Protein AF-A0A538U1K6-F1 (afdb_monomer)

pLDDT: mean 95.08, std 4.19, range [71.0, 98.44]

Sequence (68 aa):
MKLRVGTSGYSYKEWIGSFYPEKLPASRMLRFYGERFGTVEINNTFYRMPTIPLLERWAGEVPPGFRF

Nearest PDB structures (foldseek):
  1vpq-assembly1_A  TM=7.934E-01  e=6.285E-03  Thermotoga maritima MSB8
  1vpy-assembly1_A  TM=8.935E-01  e=1.876E-01  Enterococcus faecalis V583
  3npm-assembly1_A  TM=4.339E-01  e=6.396E+00  Escherichia coli K-12

Mean predicted aligned error: 2.72 Å

Foldseek 3Di:
DDDWDEEADFQDPVCDPPQNDVPDDSLLRLLSRLVPTQEYHYPVCVVPNDDPVVVVSSVVSHDPNRYD

Solvent-accessible surface area (backbone atoms only — not comparable to full-atom values): 4329 Å² total; per-residue (Å²): 137,87,88,74,57,64,44,86,50,76,92,56,75,86,37,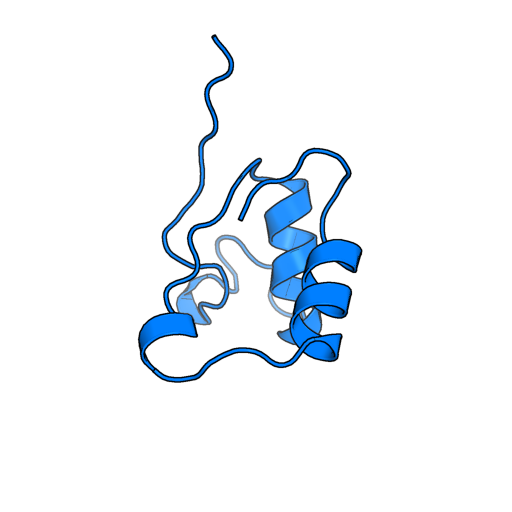48,68,79,76,39,60,79,85,59,54,78,94,47,43,62,33,63,45,35,76,75,31,49,31,36,44,76,70,60,57,83,81,45,78,75,52,70,71,56,53,53,48,55,60,71,43,37,53,92,86,54,46,108

Radius of gyration: 12.32 Å; Cα contacts (8 Å, |Δi|>4): 63; chains: 1; bounding box: 36×22×30 Å

InterPro domains:
  IPR002763 Protein of unknown function DUF72 [PF01904] (20-68)
  IPR002763 Protein of unknown function DUF72 [PTHR30348] (2-68)
  IPR036520 UPF0759 superfamily [G3DSA:3.20.20.410] (1-68)
  IPR036520 UPF0759 superfamily [SSF117396] (1-68)

Structure (mmCIF, N/CA/C/O backbone):
data_AF-A0A538U1K6-F1
#
_entry.id   AF-A0A538U1K6-F1
#
loop_
_atom_site.group_PDB
_atom_site.id
_atom_site.type_symbol
_atom_site.label_atom_id
_atom_site.label_alt_id
_atom_site.label_comp_id
_atom_site.label_asym_id
_atom_site.label_entity_id
_atom_site.label_seq_id
_atom_site.pdbx_PDB_ins_code
_atom_site.Cartn_x
_atom_site.Cartn_y
_at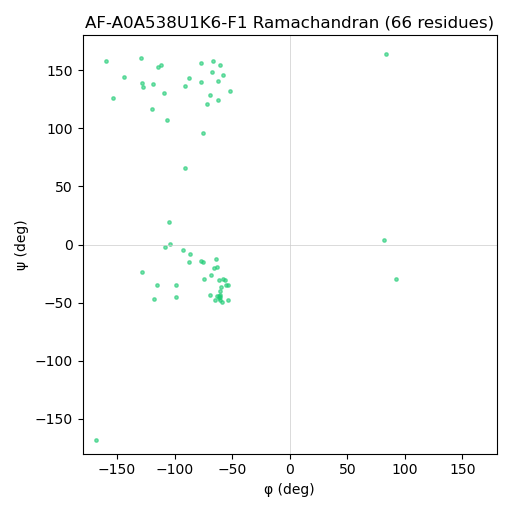om_site.Cartn_z
_atom_site.occupancy
_atom_site.B_iso_or_equiv
_atom_site.auth_seq_id
_atom_site.auth_comp_id
_atom_site.auth_asym_id
_atom_site.auth_atom_id
_atom_site.pdbx_PDB_model_num
ATOM 1 N N . MET A 1 1 ? -24.390 1.280 0.045 1.00 71.00 1 MET A N 1
ATOM 2 C CA . MET A 1 1 ? -23.230 1.972 -0.565 1.00 71.00 1 MET A CA 1
ATOM 3 C C . MET A 1 1 ? -21.998 1.691 0.290 1.00 71.00 1 MET A C 1
ATOM 5 O O . MET A 1 1 ? -22.123 1.784 1.503 1.00 71.00 1 MET A O 1
ATOM 9 N N . LYS A 1 2 ? -20.856 1.281 -0.285 1.00 86.31 2 LYS A N 1
ATOM 10 C CA . LYS A 1 2 ? -19.633 0.969 0.484 1.00 86.31 2 LYS A CA 1
ATOM 11 C C . LYS A 1 2 ? -18.603 2.081 0.278 1.00 86.31 2 LYS A C 1
ATOM 13 O O . LYS A 1 2 ? -18.041 2.183 -0.807 1.00 86.31 2 LYS A O 1
ATOM 18 N N . LEU A 1 3 ? -18.391 2.908 1.301 1.00 93.19 3 LEU A N 1
ATOM 19 C CA . LEU A 1 3 ? -17.380 3.966 1.294 1.00 93.19 3 LEU A CA 1
ATOM 20 C C . LEU A 1 3 ? -15.988 3.356 1.514 1.00 93.19 3 LEU A C 1
ATOM 22 O O . LEU A 1 3 ? -15.832 2.441 2.325 1.00 93.19 3 LEU A O 1
ATOM 26 N N . ARG A 1 4 ? -14.982 3.857 0.795 1.00 94.94 4 ARG A N 1
ATOM 27 C CA . ARG A 1 4 ? -13.572 3.503 0.993 1.00 94.94 4 ARG A CA 1
ATOM 28 C C . ARG A 1 4 ? -12.769 4.778 1.151 1.00 94.94 4 ARG A C 1
ATOM 30 O O . ARG A 1 4 ? -12.974 5.724 0.401 1.00 94.94 4 ARG A O 1
ATOM 37 N N . VAL A 1 5 ? -11.870 4.774 2.125 1.00 96.19 5 VAL A N 1
ATOM 38 C CA . VAL A 1 5 ? -10.959 5.880 2.408 1.00 96.19 5 VAL A CA 1
ATOM 39 C C . VAL A 1 5 ? -9.535 5.367 2.243 1.00 96.19 5 VAL A C 1
ATOM 41 O O . VAL A 1 5 ? -9.231 4.234 2.633 1.00 96.19 5 VAL A O 1
ATOM 44 N N . GLY A 1 6 ? -8.708 6.197 1.623 1.00 97.31 6 GLY A N 1
ATOM 45 C CA . GLY A 1 6 ? -7.325 5.924 1.269 1.00 97.31 6 GLY A CA 1
ATOM 46 C C . GLY A 1 6 ? -6.629 7.209 0.836 1.00 97.31 6 GLY A C 1
ATOM 47 O O . GLY A 1 6 ? -7.161 8.304 1.017 1.00 97.31 6 GLY A O 1
ATOM 48 N N . THR A 1 7 ? -5.445 7.068 0.257 1.00 97.75 7 THR A N 1
ATOM 49 C CA . THR A 1 7 ? -4.564 8.171 -0.144 1.00 97.75 7 THR A CA 1
ATOM 50 C C . THR A 1 7 ? -4.120 8.009 -1.594 1.00 97.75 7 THR A C 1
ATOM 52 O O . THR A 1 7 ? -4.149 6.904 -2.144 1.00 97.75 7 THR A O 1
ATOM 55 N N . SER A 1 8 ? -3.669 9.105 -2.205 1.00 96.62 8 SER A N 1
ATOM 56 C CA . SER A 1 8 ? -2.946 9.070 -3.478 1.00 96.62 8 SER A CA 1
ATOM 57 C C . SER A 1 8 ? -1.526 8.583 -3.224 1.00 96.62 8 SER A C 1
ATOM 59 O O . SER A 1 8 ? -0.672 9.353 -2.804 1.00 96.62 8 SER A O 1
ATOM 61 N N . GLY A 1 9 ? -1.291 7.288 -3.422 1.00 95.88 9 GLY A N 1
ATOM 62 C CA . GLY A 1 9 ? -0.028 6.623 -3.123 1.00 95.88 9 GLY A CA 1
ATOM 63 C C . GLY A 1 9 ? 0.134 6.195 -1.661 1.00 95.88 9 GLY A C 1
ATOM 64 O O . GLY A 1 9 ? -0.575 6.639 -0.760 1.00 95.88 9 GLY A O 1
ATOM 65 N N . TYR A 1 10 ? 1.103 5.305 -1.436 1.00 96.00 10 TYR A N 1
ATOM 66 C CA . TYR A 1 10 ? 1.444 4.766 -0.114 1.00 96.00 10 TYR A CA 1
ATOM 67 C C . TYR A 1 10 ? 2.944 4.876 0.216 1.00 96.00 10 TYR A C 1
ATOM 69 O O . TYR A 1 10 ? 3.324 4.866 1.381 1.00 96.00 10 TYR A O 1
ATOM 77 N N . SER A 1 11 ? 3.833 4.967 -0.774 1.00 95.25 11 SER A N 1
ATOM 78 C CA . SER A 1 11 ? 5.282 4.796 -0.577 1.00 95.25 11 SER A CA 1
ATOM 79 C C . SER A 1 11 ? 6.016 6.114 -0.275 1.00 95.25 11 SER A C 1
ATOM 81 O O . SER A 1 11 ? 6.853 6.547 -1.068 1.00 95.25 11 SER A O 1
ATOM 83 N N . TYR A 1 12 ? 5.731 6.727 0.876 1.00 95.12 12 TYR A N 1
ATOM 84 C CA . TYR A 1 12 ? 6.343 7.988 1.326 1.00 95.12 12 TYR A CA 1
ATOM 85 C C . TYR A 1 12 ? 7.298 7.767 2.506 1.00 95.12 12 TYR A C 1
ATOM 87 O O . TYR A 1 12 ? 6.939 7.113 3.488 1.00 95.12 12 TYR A O 1
ATOM 95 N N . LYS A 1 13 ? 8.522 8.307 2.430 1.00 93.94 13 LYS A N 1
ATOM 96 C CA . LYS A 1 13 ? 9.527 8.178 3.508 1.00 93.94 13 LYS A CA 1
ATOM 97 C C . LYS A 1 13 ? 9.199 9.079 4.694 1.00 93.94 13 LYS A C 1
ATOM 99 O O . LYS A 1 13 ? 9.492 8.735 5.829 1.00 93.94 13 LYS A O 1
ATOM 104 N N . GLU A 1 14 ? 8.546 10.196 4.420 1.00 96.31 14 GLU A N 1
ATOM 105 C CA . GLU A 1 14 ? 8.077 11.206 5.365 1.00 96.31 14 GLU A CA 1
ATOM 106 C C . GLU A 1 14 ? 7.035 10.641 6.342 1.00 96.31 14 GLU A C 1
ATOM 108 O O . GLU A 1 14 ? 6.784 11.208 7.402 1.00 96.31 14 GLU A O 1
ATOM 113 N N . TRP A 1 15 ? 6.419 9.510 5.988 1.00 97.56 15 TRP A N 1
ATOM 114 C CA . TRP A 1 15 ? 5.450 8.810 6.827 1.00 97.56 15 TRP A CA 1
ATOM 115 C C . TRP A 1 15 ? 6.113 7.836 7.809 1.00 97.56 15 TRP A C 1
ATOM 117 O O . TRP A 1 15 ? 5.432 7.281 8.670 1.00 97.56 15 TRP A O 1
ATOM 127 N N . ILE A 1 16 ? 7.424 7.597 7.701 1.00 97.06 16 ILE A N 1
ATOM 128 C CA . ILE A 1 16 ? 8.176 6.783 8.662 1.00 97.06 16 ILE A CA 1
ATOM 129 C C . ILE A 1 16 ? 8.270 7.537 9.993 1.00 97.06 16 ILE A C 1
ATOM 131 O O . ILE A 1 16 ? 8.641 8.704 10.035 1.00 97.06 16 ILE A O 1
ATOM 135 N N . GLY A 1 17 ? 7.908 6.861 11.082 1.00 96.69 17 GLY A N 1
ATOM 136 C CA . GLY A 1 17 ? 7.837 7.410 12.437 1.00 96.69 17 GLY A CA 1
ATOM 137 C C . GLY A 1 17 ? 6.456 7.956 12.814 1.00 96.69 17 GLY A C 1
ATOM 138 O O . GLY A 1 17 ? 6.080 7.877 13.979 1.00 96.69 17 GLY A O 1
ATOM 139 N N . SER A 1 18 ? 5.669 8.449 11.852 1.00 96.69 18 SER A N 1
ATOM 140 C CA . SER A 1 18 ? 4.318 8.985 12.100 1.00 96.69 18 SER A CA 1
ATOM 141 C C . SER A 1 18 ? 3.208 7.981 11.780 1.00 96.69 18 SER A C 1
ATOM 143 O O . SER A 1 18 ? 2.283 7.801 12.569 1.00 96.69 18 SER A O 1
ATOM 145 N N . PHE A 1 19 ? 3.309 7.296 10.640 1.00 97.56 19 PHE A N 1
ATOM 146 C CA . PHE A 1 19 ? 2.361 6.272 10.199 1.00 97.56 19 PHE A CA 1
ATOM 147 C C . PHE A 1 19 ? 3.027 4.898 10.066 1.00 97.56 19 PHE A C 1
ATOM 149 O O . PHE A 1 19 ? 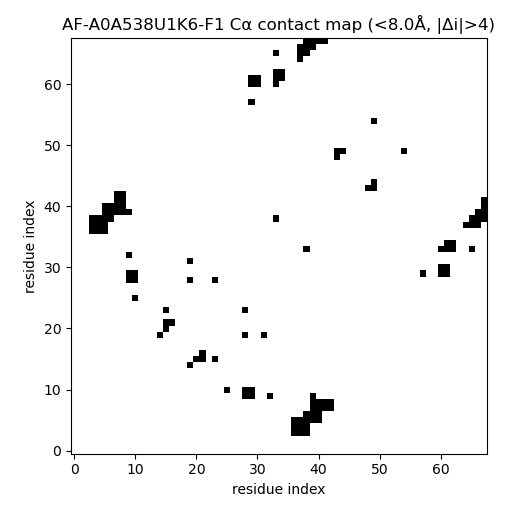2.502 3.904 10.569 1.00 97.56 19 PHE A O 1
ATOM 156 N N . TYR A 1 20 ? 4.195 4.833 9.421 1.00 98.19 20 TYR A N 1
ATOM 157 C CA . TYR A 1 20 ? 4.994 3.615 9.316 1.00 98.19 20 TYR A CA 1
ATOM 158 C C . TYR A 1 20 ? 5.935 3.461 10.520 1.00 98.19 20 TYR A C 1
ATOM 160 O O . TYR A 1 20 ? 6.518 4.448 10.962 1.00 98.19 20 TYR A O 1
ATOM 168 N N . PRO A 1 21 ? 6.170 2.235 11.023 1.00 97.62 21 PRO A N 1
ATOM 169 C CA . PRO A 1 21 ? 7.200 1.978 12.022 1.00 97.62 21 PRO A CA 1
ATOM 170 C C . PRO A 1 21 ? 8.587 2.398 11.524 1.00 97.62 21 PRO A C 1
ATOM 172 O O . PRO A 1 21 ? 8.905 2.204 10.351 1.00 97.62 21 PRO A O 1
ATOM 175 N N . GLU A 1 22 ? 9.442 2.887 12.425 1.00 96.75 22 GLU A N 1
ATOM 176 C CA . GLU A 1 22 ? 10.773 3.429 12.089 1.00 96.75 22 GLU A CA 1
ATOM 177 C C . GLU A 1 22 ? 11.653 2.475 11.271 1.00 96.75 22 GLU A C 1
ATOM 179 O O . GLU A 1 22 ? 12.418 2.898 10.410 1.00 96.75 22 GLU A O 1
ATOM 184 N N . LYS A 1 23 ? 11.539 1.170 11.532 1.00 95.69 23 LYS A N 1
ATOM 185 C CA . LYS A 1 23 ? 12.349 0.125 10.891 1.00 95.69 23 LYS A CA 1
ATOM 186 C C . LYS A 1 23 ? 11.572 -0.673 9.844 1.00 95.69 23 LYS A C 1
ATOM 188 O O . LYS A 1 23 ? 11.963 -1.796 9.527 1.00 95.69 23 LYS A O 1
ATOM 193 N N . LEU A 1 24 ? 10.458 -0.145 9.330 1.00 96.19 24 LEU A N 1
ATOM 194 C CA . LEU A 1 24 ? 9.669 -0.843 8.319 1.00 96.19 24 LEU A CA 1
ATOM 195 C C . LEU A 1 24 ? 10.408 -0.837 6.967 1.00 96.19 24 LEU A C 1
ATOM 197 O O . LEU A 1 24 ? 10.654 0.236 6.411 1.00 96.19 24 LEU A O 1
ATOM 201 N N . PRO A 1 25 ? 10.720 -2.008 6.381 1.00 95.44 25 PRO A N 1
ATOM 202 C CA . PRO A 1 25 ? 11.292 -2.058 5.042 1.00 95.44 25 PRO A CA 1
ATOM 203 C C . PRO A 1 25 ? 10.319 -1.477 4.010 1.00 95.44 25 PRO A C 1
ATOM 205 O O . PRO A 1 25 ? 9.125 -1.780 4.044 1.00 95.44 25 PRO A O 1
ATOM 208 N N . ALA A 1 26 ? 10.829 -0.726 3.030 1.00 93.44 26 ALA A N 1
ATOM 209 C CA . ALA A 1 26 ? 10.007 -0.150 1.957 1.00 93.44 26 ALA A CA 1
ATOM 210 C C . ALA A 1 26 ? 9.182 -1.212 1.202 1.00 93.44 26 ALA A C 1
ATOM 212 O O . ALA A 1 26 ? 8.028 -0.985 0.847 1.00 93.44 26 ALA A O 1
ATOM 213 N N . SER A 1 27 ? 9.732 -2.421 1.037 1.00 94.12 27 SER A N 1
ATOM 214 C CA . SER A 1 27 ? 9.044 -3.564 0.422 1.00 94.12 27 SER A CA 1
ATOM 215 C C . SER A 1 27 ? 7.821 -4.063 1.198 1.00 94.12 27 SER A C 1
ATOM 217 O O . SER A 1 27 ? 7.062 -4.858 0.660 1.00 94.12 27 SER A O 1
ATOM 219 N N . ARG A 1 28 ? 7.630 -3.628 2.449 1.00 96.44 28 ARG A N 1
ATOM 220 C CA . ARG A 1 28 ? 6.508 -4.004 3.323 1.00 96.44 28 ARG A CA 1
ATOM 221 C C . ARG A 1 28 ? 5.505 -2.868 3.526 1.00 96.44 28 ARG A C 1
ATOM 223 O O . ARG A 1 28 ? 4.497 -3.086 4.196 1.00 96.44 28 ARG A O 1
ATOM 230 N N . MET A 1 29 ? 5.754 -1.687 2.954 1.00 97.75 29 MET A N 1
ATOM 231 C CA . MET A 1 29 ? 4.885 -0.518 3.116 1.00 97.75 29 MET A CA 1
ATOM 232 C C . MET A 1 29 ? 3.473 -0.763 2.586 1.00 97.75 29 MET A C 1
ATOM 234 O O . MET A 1 29 ? 2.520 -0.459 3.294 1.00 97.75 29 MET A O 1
ATOM 238 N N . LEU A 1 30 ? 3.323 -1.368 1.400 1.00 97.81 30 LEU A N 1
ATOM 239 C CA . LEU A 1 30 ? 1.999 -1.645 0.831 1.00 97.81 30 LEU A CA 1
ATOM 240 C C . LEU A 1 30 ? 1.187 -2.579 1.729 1.00 97.81 30 LEU A C 1
ATOM 242 O O . LEU A 1 30 ? 0.032 -2.295 2.028 1.00 97.81 30 LEU A O 1
ATOM 246 N N . ARG A 1 31 ? 1.809 -3.657 2.216 1.00 98.12 31 ARG A N 1
ATOM 247 C CA . ARG A 1 31 ? 1.160 -4.573 3.156 1.00 98.12 31 ARG A CA 1
ATOM 248 C C . ARG A 1 31 ? 0.711 -3.867 4.431 1.00 98.12 31 ARG A C 1
ATOM 250 O O . ARG A 1 31 ? -0.442 -3.989 4.827 1.00 98.12 31 ARG A O 1
ATOM 257 N N . PHE A 1 32 ? 1.603 -3.096 5.050 1.00 98.25 32 PHE A N 1
ATOM 258 C CA . PHE A 1 32 ? 1.279 -2.349 6.266 1.00 98.25 32 PHE A CA 1
ATOM 259 C C . PHE A 1 32 ? 0.137 -1.346 6.044 1.00 98.25 32 PHE A C 1
ATOM 261 O O . PHE A 1 32 ? -0.733 -1.185 6.904 1.00 98.25 32 PHE A O 1
ATOM 268 N N . TYR A 1 33 ? 0.148 -0.674 4.892 1.00 98.44 33 TYR A N 1
ATOM 269 C CA . TYR A 1 33 ? -0.880 0.271 4.480 1.00 98.44 33 TYR A CA 1
ATOM 270 C C . TYR A 1 33 ? -2.232 -0.427 4.267 1.00 98.44 33 TYR A C 1
ATOM 272 O O . TYR A 1 33 ? -3.246 0.016 4.805 1.00 98.44 33 TYR A O 1
ATOM 280 N N . GLY A 1 34 ? -2.245 -1.548 3.537 1.00 97.69 34 GLY A N 1
ATOM 281 C CA . GLY A 1 34 ? -3.450 -2.317 3.217 1.00 97.69 34 GLY A CA 1
ATOM 282 C C . GLY A 1 34 ? -4.124 -2.971 4.425 1.00 97.69 34 GLY A C 1
ATOM 283 O O . GLY A 1 34 ? -5.312 -3.272 4.372 1.00 97.69 34 GLY A O 1
ATOM 284 N N . GLU A 1 35 ? -3.400 -3.149 5.531 1.00 97.12 35 GLU A N 1
ATOM 285 C CA . GLU A 1 35 ? -3.961 -3.576 6.820 1.00 97.12 35 GLU A CA 1
ATOM 286 C C . GLU A 1 35 ? -4.726 -2.448 7.552 1.00 97.12 35 GLU A C 1
ATOM 288 O O . GLU A 1 35 ? -5.469 -2.729 8.490 1.00 97.12 35 GLU A O 1
ATOM 293 N N . ARG A 1 36 ? -4.566 -1.178 7.144 1.00 97.19 36 ARG A N 1
ATOM 294 C CA . ARG A 1 36 ? -5.162 0.009 7.802 1.00 97.19 36 ARG A CA 1
ATOM 295 C C . ARG A 1 36 ? -6.178 0.748 6.937 1.00 97.19 36 ARG A C 1
ATOM 297 O O . ARG A 1 36 ? -7.164 1.255 7.464 1.00 97.19 36 ARG A O 1
ATOM 304 N N . PHE A 1 37 ? -5.957 0.802 5.626 1.00 97.81 37 PHE A N 1
ATOM 305 C CA . PHE A 1 37 ? -6.853 1.445 4.667 1.00 97.81 37 PHE A CA 1
ATOM 306 C C . PHE A 1 37 ? -7.463 0.435 3.702 1.00 97.81 37 PHE A C 1
ATOM 308 O O . PHE A 1 37 ? -6.887 -0.607 3.403 1.00 97.81 37 PHE A O 1
ATOM 315 N N . GLY A 1 38 ? -8.651 0.759 3.189 1.00 96.62 38 GLY A N 1
ATOM 316 C CA . GLY A 1 38 ? -9.393 -0.118 2.281 1.00 96.62 38 GLY A CA 1
ATOM 317 C C . GLY A 1 38 ? -9.131 0.141 0.798 1.00 96.62 38 GLY A C 1
ATOM 318 O O . GLY A 1 38 ? -9.716 -0.559 -0.036 1.00 96.62 38 GLY A O 1
ATOM 319 N N . THR A 1 39 ? -8.351 1.171 0.463 1.00 98.12 39 THR A N 1
ATOM 320 C CA . THR A 1 39 ? -8.025 1.531 -0.918 1.00 98.12 39 THR A CA 1
ATOM 321 C C . THR A 1 39 ? -6.762 2.387 -0.996 1.00 98.12 39 THR A C 1
ATOM 323 O O . THR A 1 39 ? -6.432 3.055 -0.021 1.00 98.12 39 THR A O 1
ATOM 326 N N . VAL A 1 40 ? -6.091 2.412 -2.146 1.00 97.88 40 VAL A N 1
ATOM 327 C CA . VAL A 1 40 ? -5.038 3.390 -2.480 1.00 97.88 40 VAL A CA 1
ATOM 328 C C . VAL A 1 40 ? -5.125 3.731 -3.961 1.00 97.88 40 VAL A C 1
ATOM 330 O O . VAL A 1 40 ? -5.422 2.844 -4.742 1.00 97.88 40 VAL A O 1
ATOM 333 N N . GLU A 1 41 ? -4.857 4.971 -4.352 1.00 97.00 41 GLU A N 1
ATOM 334 C CA . GLU A 1 41 ? -4.724 5.338 -5.769 1.00 97.00 41 GLU A CA 1
ATOM 335 C C . GLU A 1 41 ? -3.255 5.201 -6.21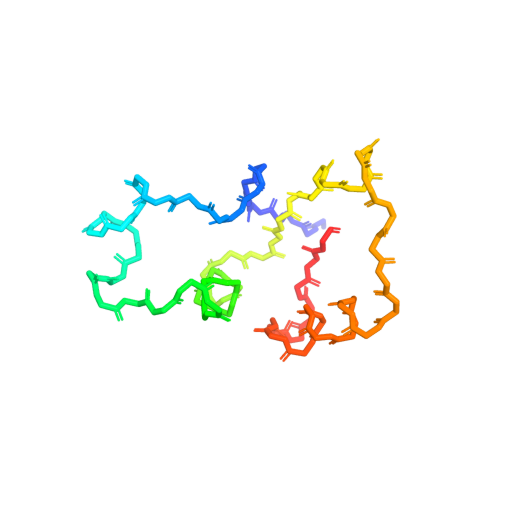0 1.00 97.00 41 GLU A C 1
ATOM 337 O O . GLU A 1 41 ? -2.341 5.621 -5.492 1.00 97.00 41 GLU A O 1
ATOM 342 N N . ILE A 1 42 ? -3.011 4.621 -7.392 1.00 94.25 42 ILE A N 1
ATOM 343 C CA . ILE A 1 42 ? -1.667 4.458 -7.969 1.00 94.25 42 ILE A CA 1
ATOM 344 C C . ILE A 1 42 ? -1.556 5.190 -9.309 1.00 94.25 42 ILE A C 1
ATOM 346 O O . ILE A 1 42 ? -2.140 4.777 -10.305 1.00 94.25 42 ILE A O 1
ATOM 350 N N . ASN A 1 43 ? -0.673 6.192 -9.355 1.00 92.38 43 ASN A N 1
ATOM 351 C CA . ASN A 1 43 ? -0.417 7.005 -10.553 1.00 92.38 43 ASN A CA 1
ATOM 352 C C . ASN A 1 43 ? 0.894 6.651 -11.279 1.00 92.38 43 ASN A C 1
ATOM 354 O O . ASN A 1 43 ? 1.229 7.246 -12.299 1.00 92.38 43 ASN A O 1
ATOM 358 N N . ASN A 1 44 ? 1.662 5.670 -10.789 1.00 85.25 44 ASN A N 1
ATOM 359 C CA . ASN A 1 44 ? 2.911 5.247 -11.444 1.00 85.25 44 ASN A CA 1
ATOM 360 C C . ASN A 1 44 ? 2.683 4.780 -12.900 1.00 85.25 44 ASN A C 1
ATOM 362 O O . ASN A 1 44 ? 3.541 4.950 -13.763 1.00 85.25 44 ASN A O 1
ATOM 366 N N . THR A 1 45 ? 1.495 4.248 -13.184 1.00 86.12 45 THR A N 1
ATOM 367 C CA . THR A 1 45 ? 1.068 3.763 -14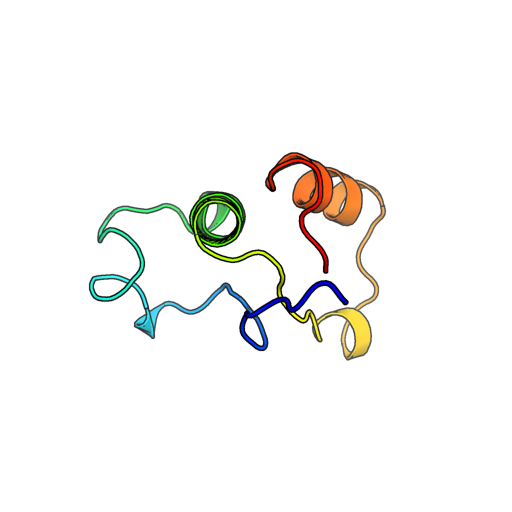.503 1.00 86.12 45 THR A CA 1
ATOM 368 C C . THR A 1 45 ? 1.176 4.817 -15.607 1.00 86.12 45 THR A C 1
ATOM 370 O O . THR A 1 45 ? 1.468 4.454 -16.743 1.00 86.12 45 THR A O 1
ATOM 373 N N . PHE A 1 46 ? 1.023 6.109 -15.288 1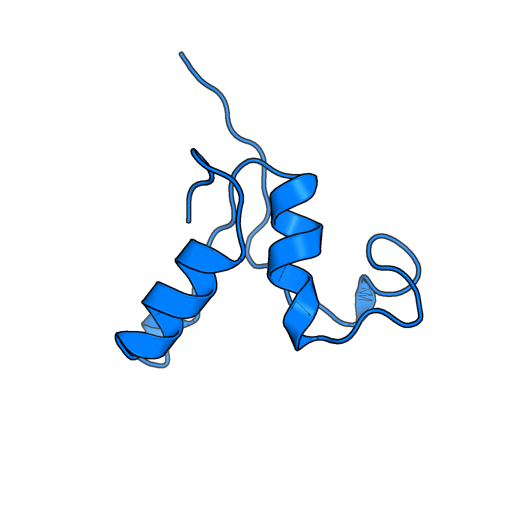.00 88.75 46 PHE A N 1
ATOM 374 C CA . PHE A 1 46 ? 1.176 7.204 -16.256 1.00 88.75 46 PHE A CA 1
ATOM 375 C C . PHE A 1 46 ? 2.620 7.392 -16.736 1.00 88.75 46 PHE A C 1
ATOM 377 O O . PHE A 1 46 ? 2.843 7.883 -17.839 1.00 88.75 46 PHE A O 1
ATOM 384 N N . TYR A 1 47 ? 3.602 7.000 -15.922 1.00 87.56 47 TYR A N 1
ATOM 385 C CA . TYR A 1 47 ? 5.025 7.144 -16.238 1.00 87.56 47 TYR A CA 1
ATOM 386 C C . TYR A 1 47 ? 5.627 5.849 -16.772 1.00 87.56 47 TYR A C 1
ATOM 388 O O . TYR A 1 47 ? 6.532 5.866 -17.607 1.00 87.56 47 TYR A O 1
ATOM 396 N N . ARG A 1 48 ? 5.153 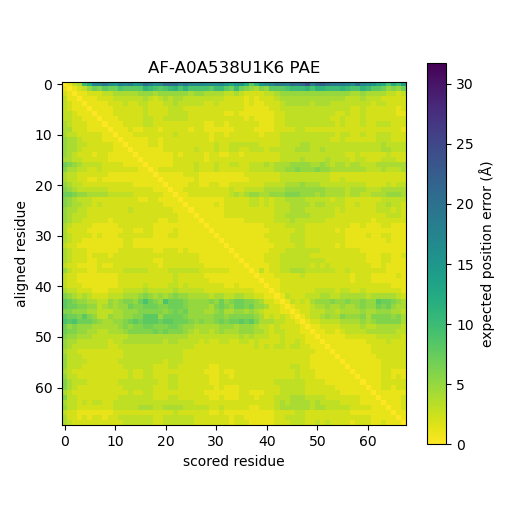4.710 -16.264 1.00 89.12 48 ARG A N 1
ATOM 397 C CA . ARG A 1 48 ? 5.613 3.387 -16.667 1.00 89.12 48 ARG A CA 1
ATOM 398 C C . ARG A 1 48 ? 4.513 2.366 -16.439 1.00 89.12 48 ARG A C 1
ATOM 400 O O . ARG A 1 48 ? 4.047 2.184 -15.315 1.00 89.12 48 ARG A O 1
ATOM 407 N N . MET A 1 49 ? 4.187 1.620 -17.489 1.00 93.56 49 MET A N 1
ATOM 408 C CA . MET A 1 49 ? 3.297 0.474 -17.353 1.00 93.56 49 MET A CA 1
ATOM 409 C C . MET A 1 49 ? 3.927 -0.580 -16.428 1.00 93.56 49 MET A C 1
ATOM 411 O O . MET A 1 49 ? 5.063 -1.005 -16.673 1.00 93.56 49 MET A O 1
ATOM 415 N N . PRO A 1 50 ? 3.236 -0.994 -15.351 1.00 92.12 50 PRO A N 1
ATOM 416 C CA . PRO A 1 50 ? 3.730 -2.029 -14.459 1.00 92.12 50 PRO A CA 1
ATOM 417 C C . PRO A 1 50 ? 3.756 -3.376 -15.181 1.00 92.12 50 PRO A C 1
ATOM 419 O O . PRO A 1 50 ? 2.927 -3.665 -16.044 1.00 92.12 50 PRO A O 1
ATOM 422 N N . THR A 1 51 ? 4.715 -4.219 -14.813 1.00 95.50 51 THR A N 1
ATOM 423 C CA . THR A 1 51 ? 4.778 -5.592 -15.314 1.00 95.50 51 THR A CA 1
ATOM 424 C C . THR A 1 51 ? 3.747 -6.463 -14.598 1.00 95.50 51 THR A C 1
ATOM 426 O O . THR A 1 51 ? 3.370 -6.181 -13.459 1.00 95.50 51 THR A O 1
ATOM 429 N N . ILE A 1 52 ? 3.323 -7.559 -15.234 1.00 96.38 52 ILE A N 1
ATOM 430 C CA . ILE A 1 52 ? 2.401 -8.528 -14.620 1.00 96.38 52 ILE A CA 1
ATOM 431 C C . ILE A 1 52 ? 2.922 -9.023 -13.254 1.00 96.38 52 ILE A C 1
ATOM 433 O O . ILE A 1 52 ? 2.172 -8.907 -12.286 1.00 96.38 52 ILE A O 1
ATOM 437 N N . PRO A 1 53 ? 4.202 -9.432 -13.098 1.00 97.12 53 PRO A N 1
ATOM 438 C CA . PRO A 1 53 ? 4.710 -9.880 -11.799 1.00 97.12 53 PRO A CA 1
ATOM 439 C C . PRO A 1 53 ? 4.653 -8.807 -10.705 1.00 97.12 53 PRO A C 1
ATO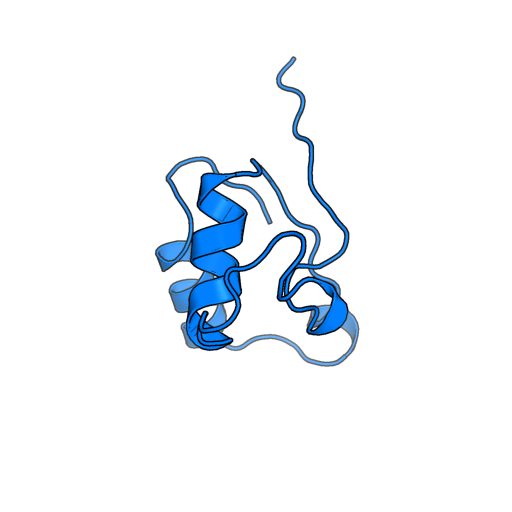M 441 O O . PRO A 1 53 ? 4.494 -9.120 -9.527 1.00 97.12 53 PRO A O 1
ATOM 444 N N . LEU A 1 54 ? 4.783 -7.526 -11.073 1.00 93.62 54 LEU A N 1
ATOM 445 C CA . LEU A 1 54 ? 4.648 -6.431 -10.115 1.00 93.62 54 LEU A CA 1
ATOM 446 C C . LEU A 1 54 ? 3.197 -6.295 -9.638 1.00 93.62 54 LEU A C 1
ATOM 448 O O . LEU A 1 54 ? 2.968 -6.138 -8.440 1.00 93.62 54 LEU A O 1
ATOM 452 N N . LEU A 1 55 ? 2.233 -6.386 -10.559 1.00 95.12 55 LEU A N 1
ATOM 453 C CA . LEU A 1 55 ? 0.807 -6.346 -10.232 1.00 95.12 55 LEU A CA 1
ATOM 454 C C . LEU A 1 55 ? 0.391 -7.537 -9.361 1.00 95.12 55 LEU A C 1
ATOM 456 O O . LEU A 1 55 ? -0.300 -7.348 -8.363 1.00 95.12 55 LEU A O 1
ATOM 460 N N . GLU A 1 56 ? 0.854 -8.744 -9.690 1.00 96.88 56 GLU A N 1
ATOM 461 C CA . GLU A 1 56 ? 0.613 -9.954 -8.894 1.00 96.88 56 GLU A CA 1
ATOM 462 C C . GLU A 1 56 ? 1.179 -9.814 -7.480 1.00 96.88 56 GLU A C 1
ATOM 464 O O . GLU A 1 56 ? 0.502 -10.122 -6.496 1.00 96.88 56 GLU A O 1
ATOM 469 N N . ARG A 1 57 ? 2.399 -9.275 -7.362 1.00 95.50 57 ARG A N 1
ATOM 470 C CA . ARG A 1 57 ? 3.010 -8.999 -6.065 1.00 95.50 57 ARG A CA 1
ATOM 471 C C . ARG A 1 57 ? 2.185 -8.001 -5.252 1.00 95.50 57 ARG A C 1
ATOM 473 O O . ARG A 1 57 ? 1.936 -8.258 -4.078 1.00 95.50 57 ARG A O 1
ATOM 480 N N . TRP A 1 58 ? 1.754 -6.886 -5.843 1.00 95.81 58 TRP A N 1
ATOM 481 C CA . TRP A 1 58 ? 0.918 -5.905 -5.141 1.00 95.81 58 TRP A CA 1
ATOM 482 C C . TRP A 1 58 ? -0.408 -6.505 -4.680 1.00 95.81 58 TRP A C 1
ATOM 484 O O . TRP A 1 58 ? -0.786 -6.324 -3.524 1.00 95.81 58 TRP A O 1
ATOM 494 N N . ALA A 1 59 ? -1.080 -7.266 -5.546 1.00 96.50 59 ALA A N 1
ATOM 495 C CA . ALA A 1 59 ? -2.321 -7.950 -5.206 1.00 96.50 59 ALA A CA 1
ATOM 496 C C . ALA A 1 59 ? -2.141 -8.944 -4.044 1.00 96.50 59 ALA A C 1
ATOM 498 O O . ALA A 1 59 ? -3.024 -9.054 -3.198 1.00 96.50 59 ALA A O 1
ATOM 499 N N . GLY A 1 60 ? -0.991 -9.623 -3.969 1.00 97.44 60 GLY A N 1
ATOM 500 C CA . GLY A 1 60 ? -0.653 -10.544 -2.879 1.00 97.44 60 GLY A CA 1
ATOM 501 C C . GLY A 1 60 ? -0.212 -9.876 -1.570 1.00 97.44 60 GLY A C 1
ATOM 502 O O . GLY A 1 60 ? -0.152 -10.541 -0.536 1.00 97.44 60 GLY A O 1
ATOM 503 N N . GLU A 1 61 ? 0.109 -8.579 -1.579 1.00 97.19 61 GLU A N 1
ATOM 504 C CA . GLU A 1 61 ? 0.540 -7.847 -0.381 1.00 97.19 61 GLU A CA 1
ATOM 505 C C . GLU A 1 61 ? -0.631 -7.254 0.419 1.00 97.19 61 GLU A C 1
ATOM 507 O O . GLU A 1 61 ? -0.436 -6.903 1.583 1.00 97.19 61 GLU A O 1
ATOM 512 N N . VAL A 1 62 ? -1.838 -7.175 -0.151 1.00 98.06 62 VAL A N 1
ATOM 513 C CA . VAL A 1 62 ? -3.011 -6.541 0.477 1.00 98.06 62 VAL A CA 1
ATOM 514 C C . VAL A 1 62 ? -4.108 -7.547 0.861 1.00 98.06 62 VAL A C 1
ATOM 516 O O . VAL A 1 62 ? -4.220 -8.608 0.246 1.00 98.06 62 VAL A O 1
ATOM 519 N N . PRO A 1 63 ? -4.959 -7.242 1.862 1.00 96.94 63 PRO A N 1
ATOM 520 C CA . PRO A 1 63 ? -6.036 -8.143 2.265 1.00 96.94 63 PRO A CA 1
ATOM 521 C C . PRO A 1 63 ? -7.126 -8.329 1.194 1.00 96.94 63 PRO A C 1
ATOM 523 O O . PRO A 1 63 ? -7.359 -7.436 0.367 1.00 96.94 63 PRO A O 1
ATOM 526 N N . PRO A 1 64 ? -7.888 -9.440 1.253 1.00 95.81 64 PRO A N 1
ATOM 527 C CA . PRO A 1 64 ? -9.055 -9.637 0.408 1.00 95.81 64 PRO A CA 1
ATOM 528 C C . PRO A 1 64 ? -10.020 -8.452 0.466 1.00 95.81 64 PRO A C 1
ATOM 530 O O . PRO A 1 64 ? -10.403 -7.964 1.529 1.00 95.81 64 PRO A O 1
ATOM 533 N N . GLY A 1 65 ? -10.440 -7.994 -0.709 1.00 94.19 65 GLY A N 1
ATOM 534 C CA . GLY A 1 65 ? -11.368 -6.879 -0.830 1.00 94.19 65 GLY A CA 1
ATOM 535 C C . GLY A 1 65 ? -10.730 -5.495 -0.732 1.00 94.19 65 GLY A C 1
ATOM 536 O O . GLY A 1 65 ? -11.493 -4.531 -0.804 1.00 94.19 65 GLY A O 1
ATOM 537 N N . PHE A 1 66 ? -9.403 -5.362 -0.621 1.00 97.31 66 PHE A N 1
ATOM 538 C CA . PHE A 1 66 ? -8.684 -4.108 -0.887 1.00 97.31 66 PHE A CA 1
ATOM 539 C C . PHE A 1 66 ? -8.892 -3.648 -2.346 1.00 97.31 66 PHE A C 1
ATOM 541 O O . PHE A 1 66 ? -9.215 -4.456 -3.224 1.00 97.31 66 PHE A O 1
ATOM 548 N N . ARG A 1 67 ? -8.780 -2.341 -2.607 1.00 96.62 67 ARG A N 1
ATOM 549 C CA . ARG A 1 67 ? -8.922 -1.756 -3.951 1.00 96.62 67 ARG A CA 1
ATOM 550 C C . ARG A 1 67 ? -7.728 -0.861 -4.286 1.00 96.62 67 ARG A C 1
ATOM 552 O O . ARG A 1 67 ? -7.243 -0.136 -3.428 1.00 96.62 67 ARG A O 1
ATOM 559 N N . PHE A 1 68 ? -7.270 -0.957 -5.524 1.00 95.31 68 PHE A N 1
ATOM 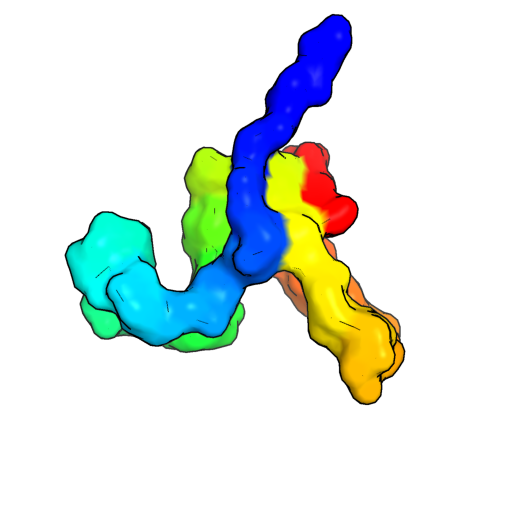560 C CA . PHE A 1 68 ? -6.243 -0.099 -6.108 1.00 95.31 68 PHE A CA 1
ATOM 561 C C . PHE A 1 68 ? -6.897 0.856 -7.104 1.00 95.31 68 PHE A C 1
ATOM 563 O O . PHE A 1 68 ? -7.998 0.487 -7.586 1.00 95.31 68 PHE A O 1
#

Organism: Eiseniibacteriota bacterium (NCBI:txid2212470)

Secondary structure (DSSP, 8-state):
-------B-S--GGGBTTTB-TT--GGGHHHHHHTT-SB-B--GGGTSPPPHHHHHHHHHHS-TT-B-